Protein AF-A0AB39KTA9-F1 (afdb_monomer_lite)

Secondary structure (DSSP, 8-state):
-------S----------HHHHHHHHHHHHHTT--HHHHHHHHHHHHHHHHHTTT--TTGGGG-------PPP---------PPPPPPPPPPPPPPPPPP------PPP------PPPPPPPP-PPPP-----------

Radius of gyration: 33.85 Å; chains: 1; bounding box: 46×104×68 Å

Sequence (139 aa):
MAKDVASENMVLRTVYLPKALDKQLRAIAFEVELSKGELMRVLIAEAMQRRASKGEAAFERADAQPTSMKSAAKTPVKAKSVAPPATPAPPPSPPAPPPAPEPAVEAPPAKAAKPRAPKPAPEPKAAPETQQSSIFDFL

Foldseek 3Di:
DPDPPPPPDDDDDDDDDDPVVVVVLVVVCVVVVHDSVVSVVVVVVVVVVVCVVVVVPVPPCPVDDPPPPDDDDDDDDDDDDDDDDDDDDPPPDDPDDDPDDDPPDDDDDDDDDDDDDDDDDDDDDDDPDDDPDDPPDDD

pLDDT: mean 71.92, std 17.26, range [40.5, 98.19]

Structure (mmCIF, N/CA/C/O backbone):
data_AF-A0AB39KTA9-F1
#
_entry.id   AF-A0AB39KTA9-F1
#
loop_
_atom_site.group_PDB
_atom_site.id
_atom_site.type_symbol
_atom_site.label_atom_id
_atom_site.label_alt_id
_atom_site.label_comp_id
_atom_site.label_asym_id
_atom_site.label_entity_id
_atom_site.label_seq_id
_atom_site.pdbx_PDB_ins_code
_atom_site.Cartn_x
_atom_site.Cartn_y
_atom_site.Cartn_z
_atom_site.occupancy
_atom_site.B_iso_or_equiv
_atom_site.auth_seq_id
_atom_site.auth_comp_id
_atom_site.auth_asym_id
_atom_site.auth_atom_id
_atom_site.pdbx_PDB_model_num
ATOM 1 N N . MET A 1 1 ? 25.739 15.296 11.056 1.00 40.50 1 MET A N 1
ATOM 2 C CA . MET A 1 1 ? 24.994 14.206 11.718 1.00 40.50 1 MET A CA 1
ATOM 3 C C . MET A 1 1 ? 24.327 13.379 10.633 1.00 40.50 1 MET A C 1
ATOM 5 O O . MET A 1 1 ? 23.278 13.772 10.138 1.00 40.50 1 MET A O 1
ATOM 9 N N . ALA A 1 2 ? 24.992 12.321 10.168 1.00 44.41 2 ALA A N 1
ATOM 10 C CA . ALA A 1 2 ? 24.375 11.369 9.252 1.00 44.41 2 ALA A CA 1
ATOM 11 C C . ALA A 1 2 ? 23.354 10.571 10.069 1.00 44.41 2 ALA A C 1
ATOM 13 O O . ALA A 1 2 ? 23.730 9.957 11.061 1.00 44.41 2 ALA A O 1
ATOM 14 N N . LYS A 1 3 ? 22.065 10.674 9.733 1.00 52.16 3 LYS A N 1
ATOM 15 C CA . LYS A 1 3 ? 21.039 9.819 10.336 1.00 52.16 3 LYS A CA 1
ATOM 16 C C . LYS A 1 3 ? 21.351 8.393 9.903 1.00 52.16 3 LYS A C 1
ATOM 18 O O . LYS A 1 3 ? 21.423 8.151 8.698 1.00 52.16 3 LYS A O 1
ATOM 23 N N . ASP A 1 4 ? 21.565 7.507 10.871 1.00 52.59 4 ASP A N 1
ATOM 24 C CA . ASP A 1 4 ? 21.709 6.076 10.643 1.00 52.59 4 ASP A CA 1
ATOM 25 C C . ASP A 1 4 ? 20.634 5.615 9.664 1.00 52.59 4 ASP A C 1
ATOM 27 O O . ASP A 1 4 ? 19.431 5.794 9.880 1.00 52.59 4 ASP A O 1
ATOM 31 N N . VAL A 1 5 ? 21.084 5.095 8.526 1.00 58.34 5 VAL A N 1
ATOM 32 C CA . VAL A 1 5 ? 20.209 4.488 7.533 1.00 58.34 5 VAL A CA 1
ATOM 33 C C . VAL A 1 5 ? 19.695 3.212 8.187 1.00 58.34 5 VAL A C 1
ATOM 35 O O . VAL A 1 5 ? 20.388 2.197 8.201 1.00 58.34 5 VAL A O 1
ATOM 38 N N . ALA A 1 6 ? 18.516 3.336 8.801 1.00 59.22 6 ALA A N 1
ATOM 39 C CA . ALA A 1 6 ? 17.752 2.344 9.547 1.00 59.22 6 ALA A CA 1
ATOM 40 C C . ALA A 1 6 ? 17.626 1.013 8.789 1.00 59.22 6 ALA A C 1
ATOM 42 O O . ALA A 1 6 ? 16.617 0.709 8.158 1.00 59.22 6 ALA A O 1
ATOM 43 N N . SER A 1 7 ? 18.683 0.215 8.845 1.00 60.53 7 SER A N 1
ATOM 44 C CA . SER A 1 7 ? 18.798 -1.100 8.220 1.00 60.53 7 SER A CA 1
ATOM 45 C C . SER A 1 7 ? 18.617 -2.211 9.253 1.00 60.53 7 SER A C 1
ATOM 47 O O . SER A 1 7 ? 19.099 -3.322 9.066 1.00 60.53 7 SER A O 1
ATOM 49 N N . GLU A 1 8 ? 17.925 -1.934 10.360 1.00 67.25 8 GLU A N 1
ATOM 50 C CA . GLU A 1 8 ? 18.009 -2.810 11.531 1.00 67.25 8 GLU A CA 1
ATOM 51 C C . GLU A 1 8 ? 17.001 -3.965 11.546 1.00 67.25 8 GLU A C 1
ATOM 53 O O . GLU A 1 8 ? 17.218 -4.925 12.279 1.00 67.25 8 GLU A O 1
ATOM 58 N N . ASN A 1 9 ? 15.966 -3.983 10.694 1.00 80.69 9 ASN A N 1
ATOM 59 C CA . ASN A 1 9 ? 15.227 -5.225 10.424 1.00 80.69 9 ASN A CA 1
ATOM 60 C C . ASN A 1 9 ? 14.294 -5.113 9.208 1.00 80.69 9 ASN A C 1
ATOM 62 O O . ASN A 1 9 ? 13.326 -4.354 9.231 1.00 80.69 9 ASN A O 1
ATOM 66 N N . MET A 1 10 ? 14.527 -5.909 8.163 1.00 85.44 10 MET A N 1
ATOM 67 C CA . MET A 1 10 ? 13.621 -6.008 7.013 1.00 85.44 10 MET A CA 1
ATOM 68 C C . MET A 1 10 ? 12.935 -7.370 7.020 1.00 85.44 10 MET A C 1
ATOM 70 O O . MET A 1 10 ? 13.534 -8.385 6.674 1.00 85.44 10 MET A O 1
ATOM 74 N N . VAL A 1 11 ? 11.654 -7.392 7.391 1.00 89.56 11 VAL A N 1
ATOM 75 C CA . VAL A 1 11 ? 10.855 -8.622 7.432 1.00 89.56 11 VAL A CA 1
ATOM 76 C C . VAL A 1 11 ? 9.904 -8.668 6.242 1.00 89.56 11 VAL A C 1
ATOM 78 O O . VAL A 1 11 ? 9.081 -7.772 6.054 1.00 89.56 11 VAL A O 1
ATOM 81 N N . LEU A 1 12 ? 9.968 -9.745 5.458 1.00 93.19 12 LEU A N 1
ATOM 82 C CA . LEU A 1 12 ? 8.987 -10.012 4.410 1.00 93.19 12 LEU A CA 1
ATOM 83 C C . LEU A 1 12 ? 7.746 -10.673 5.020 1.00 93.19 12 LEU A C 1
ATOM 85 O O . LEU A 1 12 ? 7.839 -11.709 5.680 1.00 93.19 12 LEU A O 1
ATOM 89 N N . ARG A 1 13 ? 6.570 -10.086 4.787 1.00 92.62 13 ARG A N 1
ATOM 90 C CA . ARG A 1 13 ? 5.279 -10.645 5.206 1.00 92.62 13 ARG A CA 1
ATOM 91 C C . ARG A 1 13 ? 4.304 -10.648 4.037 1.00 92.62 13 ARG A C 1
ATOM 93 O O . ARG A 1 13 ? 4.232 -9.686 3.276 1.00 92.62 13 ARG A O 1
ATOM 100 N N . THR A 1 14 ? 3.529 -11.721 3.925 1.00 95.19 14 THR A N 1
ATOM 101 C CA . THR A 1 14 ? 2.444 -11.834 2.947 1.00 95.19 14 THR A CA 1
ATOM 102 C C . THR A 1 14 ? 1.143 -11.364 3.581 1.00 95.19 14 THR A C 1
ATOM 104 O O . THR A 1 14 ? 0.772 -11.829 4.656 1.00 95.19 14 THR A O 1
ATOM 107 N N . VAL A 1 15 ? 0.436 -10.462 2.901 1.00 94.06 15 VAL A N 1
ATOM 108 C CA . VAL A 1 15 ? -0.885 -9.974 3.310 1.00 94.06 15 VAL A CA 1
ATOM 109 C C . VAL A 1 15 ? -1.865 -10.257 2.181 1.00 94.06 15 VAL A C 1
ATOM 111 O O . VAL A 1 15 ? -1.616 -9.891 1.031 1.00 94.06 15 VAL A O 1
ATOM 114 N N . TYR A 1 16 ? -2.976 -10.911 2.503 1.00 96.31 16 TYR A N 1
ATOM 115 C CA . TYR A 1 16 ? -4.056 -11.147 1.552 1.00 96.31 16 TYR A CA 1
ATOM 116 C C . TYR A 1 16 ? -4.976 -9.928 1.513 1.00 96.31 16 TYR A C 1
ATOM 118 O O . TYR A 1 16 ? -5.477 -9.490 2.546 1.00 96.31 16 TYR A O 1
ATOM 126 N N . LEU A 1 17 ? -5.195 -9.384 0.317 1.00 96.31 17 LEU A N 1
ATOM 127 C CA . LEU A 1 17 ? -6.026 -8.204 0.094 1.00 96.31 17 LEU A CA 1
ATOM 128 C C . LEU A 1 17 ? -7.122 -8.508 -0.934 1.00 96.31 17 LEU A C 1
ATOM 130 O O . LEU A 1 17 ? -6.901 -9.299 -1.858 1.00 96.31 17 LEU A O 1
ATOM 134 N N . PRO A 1 18 ? -8.289 -7.848 -0.838 1.00 98.19 18 PRO A N 1
ATOM 135 C CA . PRO A 1 18 ? -9.270 -7.861 -1.912 1.00 98.19 18 PRO A CA 1
ATOM 136 C C . PRO A 1 18 ? -8.653 -7.378 -3.232 1.00 98.19 18 PRO A C 1
ATOM 138 O O . PRO A 1 18 ? -7.929 -6.382 -3.267 1.00 98.19 18 PRO A O 1
ATOM 141 N N . LYS A 1 19 ? -8.987 -8.045 -4.344 1.00 97.56 19 LYS A N 1
ATOM 142 C CA . LYS A 1 19 ? -8.421 -7.741 -5.674 1.00 97.56 19 LYS A CA 1
ATOM 143 C C . LYS A 1 19 ? -8.625 -6.284 -6.103 1.00 97.56 19 LYS A C 1
ATOM 145 O O . LYS A 1 19 ? -7.764 -5.723 -6.772 1.00 97.56 19 LYS A O 1
ATOM 150 N N . ALA A 1 20 ? -9.764 -5.686 -5.752 1.00 97.69 20 ALA A N 1
ATOM 151 C CA . ALA A 1 20 ? -10.057 -4.291 -6.081 1.00 97.69 20 ALA A CA 1
ATOM 152 C C . ALA A 1 20 ? -9.078 -3.330 -5.385 1.00 97.69 20 ALA A C 1
ATOM 154 O O . ALA A 1 20 ? -8.515 -2.451 -6.032 1.00 97.69 20 ALA A O 1
ATOM 155 N N . LEU A 1 21 ? -8.811 -3.570 -4.099 1.00 97.06 21 LEU A N 1
ATOM 156 C CA . LEU A 1 21 ? -7.888 -2.776 -3.293 1.00 97.06 21 LEU A CA 1
ATOM 157 C C . LEU A 1 21 ? -6.439 -2.950 -3.779 1.00 97.06 21 LEU A C 1
ATOM 159 O O . LEU A 1 21 ? -5.716 -1.967 -3.907 1.00 97.06 21 LEU A O 1
ATOM 163 N N . ASP A 1 22 ? -6.026 -4.172 -4.141 1.00 96.50 22 ASP A N 1
ATOM 164 C CA . ASP A 1 22 ? -4.692 -4.426 -4.715 1.00 96.50 22 ASP A CA 1
ATOM 165 C C . ASP A 1 22 ? -4.423 -3.594 -5.977 1.00 96.50 22 ASP A C 1
ATOM 167 O O . ASP A 1 22 ? -3.347 -3.013 -6.134 1.00 96.50 22 ASP A O 1
ATOM 171 N N . LYS A 1 23 ? -5.419 -3.521 -6.869 1.00 97.75 23 LYS A N 1
ATOM 172 C CA . LYS A 1 23 ? -5.337 -2.734 -8.104 1.00 97.75 23 LYS A CA 1
ATOM 173 C C . LYS A 1 23 ? -5.209 -1.242 -7.813 1.00 97.75 23 LYS A C 1
ATOM 175 O O . LYS A 1 23 ? -4.385 -0.589 -8.444 1.00 97.75 23 LYS A O 1
ATOM 180 N N . GLN A 1 24 ? -5.980 -0.728 -6.854 1.00 97.44 24 GLN A N 1
ATOM 181 C CA . GLN A 1 24 ? -5.899 0.673 -6.432 1.00 97.44 24 GLN A CA 1
ATOM 182 C C . GLN A 1 24 ? -4.523 1.001 -5.848 1.00 97.44 24 GLN A C 1
ATOM 184 O O . GLN A 1 24 ? -3.889 1.951 -6.291 1.00 97.44 24 GLN A O 1
ATOM 189 N N . LEU A 1 25 ? -4.012 0.169 -4.933 1.00 96.94 25 LEU A N 1
ATOM 190 C CA . LEU A 1 25 ? -2.671 0.348 -4.370 1.00 96.94 25 LEU A CA 1
ATOM 191 C C . LEU A 1 25 ? -1.590 0.342 -5.448 1.00 96.94 25 LEU A C 1
ATOM 193 O O . LEU A 1 25 ? -0.652 1.127 -5.383 1.00 96.94 25 LEU A O 1
ATOM 197 N N . ARG A 1 26 ? -1.712 -0.540 -6.444 1.00 97.00 26 ARG A N 1
ATOM 198 C CA . ARG A 1 26 ? -0.763 -0.598 -7.556 1.00 97.00 26 ARG A CA 1
ATOM 199 C C . ARG A 1 26 ? -0.820 0.659 -8.424 1.00 97.00 26 ARG A C 1
ATOM 201 O O . ARG A 1 26 ? 0.232 1.157 -8.799 1.00 97.00 26 ARG A O 1
ATOM 208 N N . ALA A 1 27 ? -2.017 1.156 -8.734 1.00 97.94 27 ALA A N 1
ATOM 209 C CA . ALA A 1 27 ? -2.187 2.379 -9.514 1.00 97.94 27 ALA A CA 1
ATOM 210 C C . ALA A 1 27 ? -1.560 3.588 -8.803 1.00 97.94 27 ALA A C 1
ATOM 212 O O . ALA A 1 27 ? -0.748 4.283 -9.402 1.00 97.94 27 ALA A O 1
ATOM 213 N N . ILE A 1 28 ? -1.846 3.755 -7.508 1.00 97.62 28 ILE A N 1
ATOM 214 C CA . ILE A 1 28 ? -1.276 4.834 -6.686 1.00 97.62 28 ILE A CA 1
ATOM 215 C C . ILE A 1 28 ? 0.248 4.694 -6.587 1.00 97.62 28 ILE A C 1
ATOM 217 O O . ILE A 1 28 ? 0.970 5.676 -6.700 1.00 97.62 28 ILE A O 1
ATOM 221 N N . ALA A 1 29 ? 0.764 3.474 -6.415 1.00 97.44 29 ALA A N 1
ATOM 222 C CA . ALA A 1 29 ? 2.206 3.243 -6.359 1.00 97.44 29 ALA A CA 1
ATOM 223 C C . ALA A 1 29 ? 2.914 3.689 -7.651 1.00 97.44 29 ALA A C 1
ATOM 225 O O . ALA A 1 29 ? 3.984 4.286 -7.577 1.00 97.44 29 ALA A O 1
ATOM 226 N N . PHE A 1 30 ? 2.305 3.451 -8.818 1.00 97.69 30 PHE A N 1
ATOM 227 C CA . PHE A 1 30 ? 2.835 3.944 -10.091 1.00 97.69 30 PHE A CA 1
ATOM 228 C C . PHE A 1 30 ? 2.751 5.464 -10.223 1.00 97.69 30 PHE A C 1
ATOM 230 O O . PHE A 1 30 ? 3.693 6.067 -10.721 1.00 97.69 30 PHE A O 1
ATOM 237 N N . GLU A 1 31 ? 1.656 6.076 -9.772 1.00 97.69 31 GLU A N 1
ATOM 238 C CA . GLU A 1 31 ? 1.469 7.531 -9.816 1.00 97.69 31 GLU A CA 1
ATOM 239 C C . GLU A 1 31 ? 2.487 8.279 -8.944 1.00 97.69 31 GLU A C 1
ATOM 241 O O . GLU A 1 31 ? 2.984 9.329 -9.335 1.00 97.69 31 GLU A O 1
ATOM 246 N N . VAL A 1 32 ? 2.835 7.716 -7.784 1.00 96.69 32 VAL A N 1
ATOM 247 C CA . VAL A 1 32 ? 3.779 8.311 -6.821 1.00 96.69 32 VAL A CA 1
ATOM 248 C C . VAL A 1 32 ? 5.223 7.830 -7.058 1.00 96.69 32 VAL A C 1
ATOM 250 O O . VAL A 1 32 ? 6.118 8.152 -6.285 1.00 96.69 32 VAL A O 1
ATOM 253 N N . GLU A 1 33 ? 5.472 7.046 -8.114 1.00 97.00 33 GLU A N 1
ATOM 254 C CA . GLU A 1 33 ? 6.790 6.475 -8.449 1.00 97.00 33 GLU A CA 1
ATOM 255 C C . GLU A 1 33 ? 7.437 5.661 -7.306 1.00 97.00 33 GLU A C 1
ATOM 257 O O . GLU A 1 33 ? 8.659 5.565 -7.180 1.00 97.00 33 GLU A O 1
ATOM 262 N N . LEU A 1 34 ? 6.618 5.025 -6.464 1.00 96.31 34 LEU A N 1
ATOM 263 C CA . LEU A 1 34 ? 7.074 4.205 -5.343 1.00 96.31 34 LEU A CA 1
ATOM 264 C C . LEU A 1 34 ? 6.857 2.718 -5.607 1.00 96.31 34 LEU A C 1
ATOM 266 O O . LEU A 1 34 ? 5.915 2.288 -6.274 1.00 96.31 34 LEU A O 1
ATOM 270 N N . SER A 1 35 ? 7.696 1.880 -4.992 1.00 95.75 35 SER A N 1
ATOM 271 C CA . SER A 1 35 ? 7.377 0.455 -4.925 1.00 95.75 35 SER A CA 1
ATOM 272 C C . SER A 1 35 ? 6.127 0.250 -4.065 1.00 95.75 35 SER A C 1
ATOM 274 O O . SER A 1 35 ? 5.920 0.930 -3.058 1.00 95.75 35 SER A O 1
ATOM 276 N N . LYS A 1 36 ? 5.309 -0.748 -4.406 1.00 94.69 36 LYS A N 1
ATOM 277 C CA . LYS A 1 36 ? 4.113 -1.093 -3.622 1.00 94.69 36 LYS A CA 1
ATOM 278 C C . LYS A 1 36 ? 4.430 -1.335 -2.138 1.00 94.69 36 LYS A C 1
ATOM 280 O O . LYS A 1 36 ? 3.643 -0.966 -1.273 1.00 94.69 36 LYS A O 1
ATOM 285 N N . GLY A 1 37 ? 5.572 -1.963 -1.845 1.00 94.56 37 GLY A N 1
ATOM 286 C CA . GLY A 1 37 ? 6.022 -2.201 -0.472 1.00 94.56 37 GLY A CA 1
ATOM 287 C C . GLY A 1 37 ? 6.379 -0.910 0.263 1.00 94.56 37 GLY A C 1
ATOM 288 O O . GLY A 1 37 ? 6.059 -0.779 1.439 1.00 94.56 37 GLY A O 1
ATOM 289 N N . GLU A 1 38 ? 6.975 0.056 -0.437 1.00 94.81 38 GLU A N 1
ATOM 290 C CA . GLU A 1 38 ? 7.303 1.366 0.128 1.00 94.81 38 GLU A CA 1
ATOM 291 C C . GLU A 1 38 ? 6.048 2.179 0.433 1.00 94.81 38 GLU A C 1
ATOM 293 O O . GLU A 1 38 ? 5.885 2.666 1.547 1.00 94.81 38 GLU A O 1
ATOM 298 N N . LEU A 1 39 ? 5.099 2.218 -0.506 1.00 96.31 39 LEU A N 1
ATOM 299 C CA . LEU A 1 39 ? 3.806 2.862 -0.287 1.00 96.31 39 LEU A CA 1
ATOM 300 C C . LEU A 1 39 ? 3.090 2.277 0.942 1.00 96.31 39 LEU A C 1
ATOM 302 O O . LEU A 1 39 ? 2.577 3.017 1.778 1.00 96.31 39 LEU A O 1
ATOM 306 N N . MET A 1 40 ? 3.097 0.949 1.094 1.00 95.81 40 MET A N 1
ATOM 307 C CA . MET A 1 40 ? 2.521 0.289 2.270 1.00 95.81 40 MET A CA 1
ATOM 308 C C . MET A 1 40 ? 3.213 0.713 3.570 1.00 95.81 40 MET A C 1
ATOM 310 O O . MET A 1 40 ? 2.526 0.959 4.558 1.00 95.81 40 MET A O 1
ATOM 314 N N . ARG A 1 41 ? 4.548 0.829 3.584 1.00 94.06 41 ARG A N 1
ATOM 315 C CA 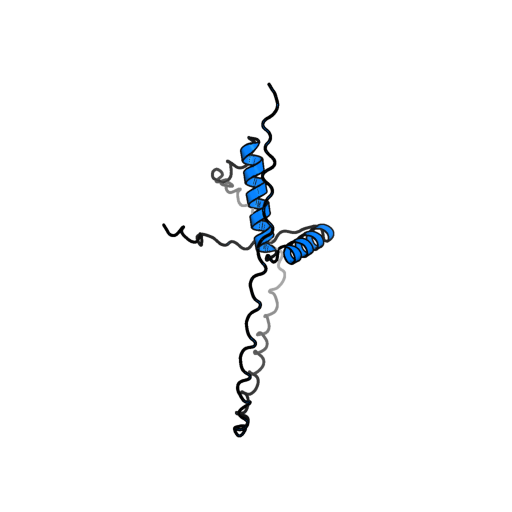. ARG A 1 41 ? 5.296 1.309 4.759 1.00 94.06 41 ARG A CA 1
ATOM 316 C C . ARG A 1 41 ? 4.882 2.726 5.149 1.00 94.06 41 ARG A C 1
ATOM 318 O O . ARG A 1 41 ? 4.584 2.956 6.319 1.00 94.06 41 ARG A O 1
ATOM 325 N N . VAL A 1 42 ? 4.799 3.636 4.177 1.00 95.50 42 VAL A N 1
ATOM 326 C CA . VAL A 1 42 ? 4.384 5.031 4.397 1.00 95.50 42 VAL A CA 1
ATOM 327 C C . VAL A 1 42 ? 2.970 5.097 4.976 1.00 95.50 42 VAL A C 1
ATOM 329 O O . VAL A 1 42 ? 2.759 5.722 6.013 1.00 95.50 42 VAL A O 1
ATOM 332 N N . LEU A 1 43 ? 2.015 4.388 4.367 1.00 95.94 43 LEU A N 1
ATOM 333 C CA . LEU A 1 43 ? 0.620 4.378 4.820 1.00 95.94 43 LEU A CA 1
ATOM 334 C C . LEU A 1 43 ? 0.464 3.787 6.229 1.00 95.94 43 LEU A C 1
ATOM 336 O O . LEU A 1 43 ? -0.335 4.284 7.022 1.00 95.94 43 LEU A O 1
ATOM 340 N N . ILE A 1 44 ? 1.224 2.738 6.561 1.00 95.06 44 ILE A N 1
ATOM 341 C CA . ILE A 1 44 ? 1.223 2.153 7.908 1.00 95.06 44 ILE A CA 1
ATOM 342 C C . ILE A 1 44 ? 1.792 3.153 8.919 1.00 95.06 44 ILE A C 1
ATOM 344 O O . ILE A 1 44 ? 1.170 3.368 9.958 1.00 95.06 44 ILE A O 1
ATOM 348 N N . ALA A 1 45 ? 2.928 3.789 8.619 1.00 94.25 45 ALA A N 1
ATOM 349 C CA . ALA A 1 45 ? 3.542 4.780 9.501 1.00 94.25 45 ALA A CA 1
ATOM 350 C C . ALA A 1 45 ? 2.593 5.959 9.773 1.00 94.25 45 ALA A C 1
ATOM 352 O O . ALA A 1 45 ? 2.375 6.336 10.926 1.00 94.25 45 ALA A O 1
ATOM 353 N N . GLU A 1 46 ? 1.951 6.480 8.727 1.00 94.88 46 GLU A N 1
ATOM 354 C CA . GLU A 1 46 ? 0.975 7.562 8.839 1.00 94.88 46 GLU A CA 1
ATOM 355 C C . GLU A 1 46 ? -0.259 7.142 9.654 1.00 94.88 46 GLU A C 1
ATOM 357 O O . GLU A 1 46 ? -0.726 7.881 10.524 1.00 94.88 46 GLU A O 1
ATOM 362 N N . ALA A 1 47 ? -0.779 5.932 9.425 1.00 93.56 47 ALA A N 1
ATOM 363 C CA . ALA A 1 47 ? -1.906 5.404 10.184 1.00 93.56 47 ALA A CA 1
ATOM 364 C C . ALA A 1 47 ? -1.569 5.230 11.674 1.00 93.56 47 ALA A C 1
ATOM 366 O O . ALA A 1 47 ? -2.411 5.527 12.525 1.00 93.56 47 ALA A O 1
ATOM 367 N N . MET A 1 48 ? -0.351 4.785 11.998 1.00 92.25 48 MET A N 1
ATOM 368 C CA . MET A 1 48 ? 0.130 4.676 13.379 1.00 92.25 48 MET A CA 1
ATOM 369 C C . MET A 1 48 ? 0.241 6.048 14.038 1.00 92.25 48 MET A C 1
ATOM 371 O O . MET A 1 48 ? -0.284 6.237 15.134 1.00 92.25 48 MET A O 1
ATOM 375 N N . GLN A 1 49 ? 0.822 7.031 13.348 1.00 91.31 49 GLN A N 1
ATOM 376 C CA . GLN A 1 49 ? 0.937 8.394 13.860 1.00 91.31 49 GLN A CA 1
ATOM 377 C C . GLN A 1 49 ? -0.440 9.024 14.115 1.00 91.31 49 GLN A C 1
ATOM 379 O O . GLN A 1 49 ? -0.693 9.551 15.197 1.00 91.31 49 GLN A O 1
ATOM 384 N N . ARG A 1 50 ? -1.373 8.897 13.161 1.00 91.69 50 ARG A N 1
ATOM 385 C CA . ARG A 1 50 ? -2.752 9.396 13.299 1.00 91.69 50 ARG A CA 1
ATOM 386 C C . ARG A 1 50 ? -3.499 8.755 14.472 1.00 91.69 50 ARG A C 1
ATOM 388 O O . ARG A 1 50 ? -4.344 9.415 15.071 1.00 91.69 50 ARG A O 1
ATOM 395 N N . ARG A 1 51 ? -3.231 7.484 14.790 1.00 88.06 51 ARG A N 1
ATOM 396 C CA . ARG A 1 51 ? -3.829 6.793 15.949 1.00 88.06 51 ARG A CA 1
ATOM 397 C C . ARG A 1 51 ? -3.186 7.210 17.266 1.00 88.06 51 ARG A C 1
ATOM 399 O O . ARG A 1 51 ? -3.913 7.449 18.226 1.00 88.06 51 ARG A O 1
ATOM 406 N N . ALA A 1 52 ? -1.864 7.377 17.287 1.00 85.81 52 ALA A N 1
ATOM 407 C CA . ALA A 1 52 ? -1.146 7.893 18.448 1.00 85.81 52 ALA A CA 1
ATOM 408 C C . ALA A 1 52 ? -1.671 9.282 18.852 1.00 85.81 52 ALA A C 1
ATOM 410 O O . ALA A 1 52 ? -1.990 9.506 20.015 1.00 85.81 52 ALA A O 1
ATOM 411 N N . SER A 1 53 ? -1.884 10.181 17.883 1.00 84.75 53 SER A N 1
ATOM 412 C CA . SER A 1 53 ? -2.462 11.510 18.139 1.00 84.75 53 SER A CA 1
ATOM 413 C C . SER A 1 53 ? -3.909 11.480 18.643 1.00 84.75 53 SER A C 1
ATOM 415 O O . SER A 1 53 ? -4.357 12.442 19.258 1.00 84.75 53 SER A O 1
ATOM 417 N N . LYS A 1 54 ? -4.653 10.397 18.388 1.00 85.06 54 LYS A N 1
ATOM 418 C CA . LYS A 1 54 ? -6.036 10.212 18.861 1.00 85.06 54 LYS A CA 1
ATOM 419 C C . LYS A 1 54 ? -6.123 9.544 20.235 1.00 85.06 54 LYS A C 1
ATOM 421 O O . LYS A 1 54 ? -7.227 9.352 20.731 1.00 85.06 54 LYS A O 1
ATOM 426 N N . GLY A 1 55 ? -4.990 9.182 20.840 1.00 75.81 55 GLY A N 1
ATOM 427 C CA . GLY A 1 55 ? -4.958 8.511 22.140 1.00 75.81 55 GLY A CA 1
ATOM 428 C C . GLY A 1 55 ? -5.453 7.059 22.109 1.00 75.81 55 GLY A C 1
ATOM 429 O O . GLY A 1 55 ? -5.743 6.495 23.161 1.00 75.81 55 GLY A O 1
ATOM 430 N N . GLU A 1 56 ? -5.552 6.424 20.933 1.00 68.94 56 GLU A N 1
ATOM 431 C CA . GLU A 1 56 ? -5.877 4.996 20.838 1.00 68.94 56 GLU A CA 1
ATOM 432 C C . GLU A 1 56 ? -4.633 4.150 21.163 1.00 68.94 56 GLU A C 1
ATOM 434 O O . GLU A 1 56 ? -3.925 3.676 20.275 1.00 68.94 56 GLU A O 1
ATOM 439 N N . ALA A 1 57 ? -4.371 3.932 22.455 1.00 59.38 57 ALA A N 1
ATOM 440 C CA . ALA A 1 57 ? -3.247 3.144 22.982 1.00 59.38 57 ALA A CA 1
ATOM 441 C C . ALA A 1 57 ? -3.379 1.614 22.771 1.00 59.38 57 ALA A C 1
ATOM 443 O O . ALA A 1 57 ? -2.847 0.810 23.533 1.00 59.38 57 ALA A O 1
ATOM 444 N N . ALA A 1 58 ? -4.099 1.162 21.740 1.00 60.41 58 ALA A N 1
ATOM 445 C CA . ALA A 1 58 ? -4.420 -0.257 21.546 1.00 60.41 58 ALA A CA 1
ATOM 446 C C . ALA A 1 58 ? -3.212 -1.145 21.166 1.00 60.41 58 ALA A C 1
ATOM 448 O O . ALA A 1 58 ? -3.346 -2.368 21.146 1.00 60.41 58 ALA A O 1
ATOM 449 N N . PHE A 1 59 ? -2.042 -0.563 20.878 1.00 55.00 59 PHE A N 1
ATOM 450 C CA . PHE A 1 59 ? -0.871 -1.283 20.360 1.00 55.00 59 PHE A CA 1
ATOM 451 C C . PHE A 1 59 ? 0.318 -1.395 21.331 1.00 55.00 59 PHE A C 1
ATOM 453 O O . PHE A 1 59 ? 1.280 -2.083 21.003 1.00 55.00 59 PHE A O 1
ATOM 460 N N . GLU A 1 60 ? 0.249 -0.841 22.548 1.00 56.84 60 GLU A N 1
ATOM 461 C CA . GLU A 1 60 ? 1.331 -0.968 23.553 1.00 56.84 60 GLU A CA 1
ATOM 462 C C . GLU A 1 60 ? 1.527 -2.402 24.095 1.00 56.84 60 GLU A C 1
ATOM 464 O O . GLU A 1 60 ? 2.452 -2.669 24.855 1.00 56.84 60 GLU A O 1
ATOM 469 N N . ARG A 1 61 ? 0.693 -3.373 23.695 1.00 53.06 61 ARG A N 1
ATOM 470 C CA . ARG A 1 61 ? 0.789 -4.775 24.147 1.00 53.06 61 ARG A CA 1
ATOM 471 C C . ARG A 1 61 ? 1.718 -5.673 23.319 1.00 53.06 61 ARG A C 1
ATOM 473 O O . ARG A 1 61 ? 1.715 -6.881 23.544 1.00 53.06 61 ARG A O 1
ATOM 480 N N . ALA A 1 62 ? 2.497 -5.143 22.377 1.00 55.12 62 ALA A N 1
ATOM 481 C CA . ALA A 1 62 ? 3.386 -5.978 21.560 1.00 55.12 62 ALA A CA 1
ATOM 482 C C . ALA A 1 62 ? 4.608 -6.532 22.328 1.00 55.12 62 ALA A C 1
ATOM 484 O O . ALA A 1 62 ? 5.113 -7.586 21.952 1.00 55.12 62 ALA A O 1
ATOM 485 N N . ASP A 1 63 ? 5.022 -5.899 23.432 1.00 55.34 63 ASP A N 1
ATOM 486 C CA . ASP A 1 63 ? 6.183 -6.325 24.238 1.00 55.34 63 ASP A CA 1
ATOM 487 C C . ASP A 1 63 ? 5.835 -7.226 25.435 1.00 55.34 63 ASP A C 1
ATOM 489 O O . ASP A 1 63 ? 6.717 -7.694 26.154 1.00 55.34 63 ASP A O 1
ATOM 493 N N . ALA A 1 64 ? 4.552 -7.520 25.662 1.00 55.44 64 ALA A N 1
ATOM 494 C CA . ALA A 1 64 ? 4.116 -8.247 26.850 1.00 55.44 64 ALA A CA 1
ATOM 495 C C . ALA A 1 64 ? 3.114 -9.363 26.537 1.00 55.44 64 ALA A C 1
ATOM 497 O O . ALA A 1 64 ? 1.965 -9.274 26.955 1.00 55.44 64 ALA A O 1
ATOM 498 N N . GLN A 1 65 ? 3.550 -10.446 25.878 1.00 48.97 65 GLN A N 1
ATOM 499 C CA . GLN A 1 65 ? 3.010 -11.792 26.145 1.00 48.97 65 GLN A CA 1
ATOM 500 C C . GLN A 1 65 ? 4.022 -12.917 25.853 1.00 48.97 65 GLN A C 1
ATOM 502 O O . GLN A 1 65 ? 4.214 -13.290 24.697 1.00 48.97 65 GLN A O 1
ATOM 507 N N . PRO A 1 66 ? 4.564 -13.578 26.892 1.00 56.38 66 PRO A N 1
ATOM 508 C CA . PRO A 1 66 ? 4.943 -14.978 26.822 1.00 56.38 66 PRO A CA 1
ATOM 509 C C . PRO A 1 66 ? 3.720 -15.823 27.209 1.00 56.38 66 PRO A C 1
ATOM 511 O O . PRO A 1 66 ? 3.493 -16.113 28.383 1.00 56.38 66 PRO A O 1
ATOM 514 N N . THR A 1 67 ? 2.902 -16.246 26.243 1.00 58.84 67 THR A N 1
ATOM 515 C CA . THR A 1 67 ? 1.922 -17.312 26.503 1.00 58.84 67 THR A CA 1
ATOM 516 C C . THR A 1 67 ? 2.624 -18.661 26.417 1.00 58.84 67 THR A C 1
ATOM 518 O O . THR A 1 67 ? 2.611 -19.368 25.416 1.00 58.84 67 THR A O 1
ATOM 521 N N . SER A 1 68 ? 3.260 -19.008 27.535 1.00 53.44 68 SER A N 1
ATOM 522 C CA . SER A 1 68 ? 3.504 -20.386 27.948 1.00 53.44 68 SER A CA 1
ATOM 523 C C . SER A 1 68 ? 2.197 -21.180 27.830 1.00 53.44 68 SER A C 1
ATOM 525 O O . SER A 1 68 ? 1.337 -21.140 28.713 1.00 53.44 68 SER A O 1
ATOM 527 N N . MET A 1 69 ? 2.018 -21.899 26.721 1.00 54.44 69 MET A N 1
ATOM 528 C CA . MET A 1 69 ? 1.051 -22.987 26.668 1.00 54.44 69 MET A CA 1
ATOM 529 C C . MET A 1 69 ? 1.689 -24.216 27.303 1.00 54.44 69 MET A C 1
ATOM 531 O O . MET A 1 69 ? 2.387 -25.013 26.684 1.00 54.44 69 MET A O 1
ATOM 535 N N . LYS A 1 70 ? 1.434 -24.281 28.606 1.00 49.25 70 LYS A N 1
ATOM 536 C CA . LYS A 1 70 ? 1.465 -25.436 29.493 1.00 49.25 70 LYS A CA 1
ATOM 537 C C . LYS A 1 70 ? 1.135 -26.731 28.739 1.00 49.25 70 LYS A C 1
ATOM 539 O O . LYS A 1 70 ? 0.047 -26.891 28.191 1.00 49.25 70 LYS A O 1
ATOM 544 N N . SER A 1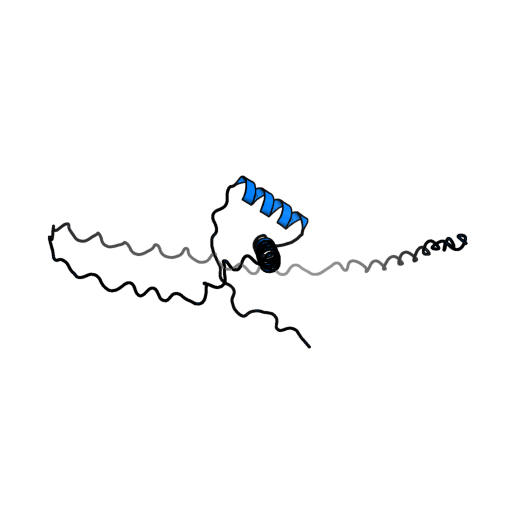 71 ? 2.090 -27.651 28.761 1.00 51.34 71 SER A N 1
ATOM 545 C CA . SER A 1 71 ? 1.994 -29.025 28.284 1.00 51.34 71 SER A CA 1
ATOM 546 C C . SER A 1 71 ? 0.725 -29.708 28.804 1.00 51.34 71 SER A C 1
ATOM 548 O O . SER A 1 71 ? 0.579 -29.905 30.011 1.00 51.34 71 SER A O 1
ATOM 550 N N . ALA A 1 72 ? -0.175 -30.103 27.904 1.00 51.75 72 ALA A N 1
ATOM 551 C CA . ALA A 1 72 ? -1.253 -31.031 28.221 1.00 51.75 72 ALA A CA 1
ATOM 552 C C . ALA A 1 72 ? -0.829 -32.452 27.833 1.00 51.75 72 ALA A C 1
ATOM 554 O O . ALA A 1 72 ? -0.292 -32.703 26.755 1.00 51.75 72 ALA A O 1
ATOM 555 N N . ALA A 1 73 ? -1.018 -33.348 28.792 1.00 49.06 73 ALA A N 1
ATOM 556 C CA . ALA A 1 73 ? -0.522 -34.706 28.861 1.00 49.06 73 ALA A CA 1
ATOM 557 C C . ALA A 1 73 ? -0.835 -35.605 27.651 1.00 49.06 73 ALA A C 1
ATOM 559 O O . ALA A 1 73 ? -1.889 -35.545 27.021 1.00 49.06 73 ALA A O 1
ATOM 560 N N . LYS A 1 74 ? 0.111 -36.524 27.438 1.00 51.25 74 LYS A N 1
ATOM 561 C CA . LYS A 1 74 ? 0.026 -37.753 26.648 1.00 51.25 74 LYS A CA 1
ATOM 562 C C . LYS A 1 74 ? -1.283 -38.510 26.911 1.00 51.25 74 LYS A C 1
ATOM 564 O O . LYS A 1 74 ? -1.626 -38.753 28.065 1.00 51.25 74 LYS A O 1
ATOM 569 N N . THR A 1 75 ? -1.909 -39.020 25.853 1.00 52.59 75 THR A N 1
ATOM 570 C CA . THR A 1 75 ? -2.751 -40.227 25.918 1.00 52.59 75 THR A CA 1
ATOM 571 C C . THR A 1 75 ? -2.297 -41.241 24.856 1.00 52.59 75 THR A C 1
ATOM 573 O O . THR A 1 75 ? -1.846 -40.833 23.782 1.00 52.59 75 THR A O 1
ATOM 576 N N . PRO A 1 76 ? -2.312 -42.554 25.162 1.00 50.38 76 PRO A N 1
ATOM 577 C CA . PRO A 1 76 ? -1.660 -43.577 24.349 1.00 50.38 76 PRO A CA 1
ATOM 578 C C . PRO A 1 76 ? -2.589 -44.266 23.324 1.00 50.38 76 PRO A C 1
ATOM 580 O O . PRO A 1 76 ? -3.742 -44.569 23.603 1.00 50.38 76 PRO A O 1
ATOM 583 N N . VAL A 1 77 ? -1.989 -44.565 22.166 1.00 49.50 77 VAL A N 1
ATOM 584 C CA . VAL A 1 77 ? -2.133 -45.729 21.258 1.00 49.50 77 VAL A CA 1
ATOM 585 C C . VAL A 1 77 ? -3.519 -46.247 20.820 1.00 49.50 77 VAL A C 1
ATOM 587 O O . VAL A 1 77 ? -4.262 -46.868 21.573 1.00 49.50 77 VAL A O 1
ATOM 590 N N . LYS A 1 78 ? -3.727 -46.257 19.492 1.00 44.09 78 LYS A N 1
ATOM 591 C CA . LYS A 1 78 ? -4.138 -47.481 18.779 1.00 44.09 78 LYS A CA 1
ATOM 592 C C . LYS A 1 78 ? -3.526 -47.509 17.378 1.00 44.09 78 LYS A C 1
ATOM 594 O O . LYS A 1 78 ? -3.922 -46.765 16.488 1.00 44.09 78 LYS A O 1
ATOM 599 N N . ALA A 1 79 ? -2.515 -48.359 17.220 1.00 53.62 79 ALA A N 1
ATOM 600 C CA . ALA A 1 79 ? -1.865 -48.639 15.952 1.00 53.62 79 ALA A CA 1
ATOM 601 C C . ALA A 1 79 ? -2.840 -49.350 15.005 1.00 53.62 79 ALA A C 1
ATOM 603 O O . ALA A 1 79 ? -3.409 -50.387 15.354 1.00 53.62 79 ALA A O 1
ATOM 604 N N . LYS A 1 80 ? -2.990 -48.825 13.788 1.00 44.66 80 LYS A N 1
ATOM 605 C CA . LYS A 1 80 ? -3.443 -49.610 12.644 1.00 44.66 80 LYS A CA 1
ATOM 606 C C . LYS A 1 80 ? -2.398 -49.462 11.546 1.00 44.66 80 LYS A C 1
ATOM 608 O O . LYS A 1 80 ? -2.205 -48.389 10.989 1.00 44.66 80 LYS A O 1
ATOM 613 N N . SER A 1 81 ? -1.681 -50.564 11.361 1.00 52.75 81 SER A N 1
ATOM 614 C CA . SER A 1 81 ? -0.676 -50.814 10.336 1.00 52.75 81 SER A CA 1
ATOM 615 C C . SER A 1 81 ? -1.232 -50.501 8.947 1.00 52.75 81 SER A C 1
ATOM 617 O O . SER A 1 81 ? -2.210 -51.120 8.526 1.00 52.75 81 SER A O 1
ATOM 619 N N . VAL A 1 82 ? -0.608 -49.551 8.253 1.00 53.47 82 VAL A N 1
ATOM 620 C CA . VAL A 1 82 ? -0.659 -49.413 6.796 1.00 53.47 82 VAL A CA 1
ATOM 621 C C . VAL A 1 82 ? 0.776 -49.129 6.342 1.00 53.47 82 VAL A C 1
ATOM 623 O O . VAL A 1 82 ? 1.488 -48.356 6.976 1.00 53.47 82 VAL A O 1
ATOM 626 N N . ALA A 1 83 ? 1.191 -49.868 5.316 1.00 57.53 83 ALA A N 1
ATOM 627 C CA . ALA A 1 83 ? 2.543 -50.092 4.808 1.00 57.53 83 ALA A CA 1
ATOM 628 C C . ALA A 1 83 ? 3.438 -48.840 4.625 1.00 57.53 83 ALA A C 1
ATOM 630 O O . ALA A 1 83 ? 2.924 -47.735 4.436 1.00 57.53 83 ALA A O 1
ATOM 631 N N . PRO A 1 84 ? 4.780 -49.003 4.633 1.00 67.69 84 PRO A N 1
ATOM 632 C CA . PRO A 1 84 ? 5.708 -47.906 4.376 1.00 67.69 84 PRO A CA 1
ATOM 633 C C . PRO A 1 84 ? 5.515 -47.309 2.968 1.0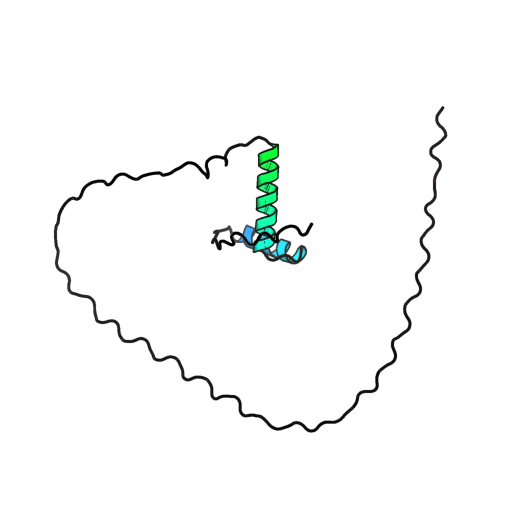0 67.69 84 PRO A C 1
ATOM 635 O O . PRO A 1 84 ? 5.229 -48.045 2.019 1.00 67.69 84 PRO A O 1
ATOM 638 N N . PRO A 1 85 ? 5.678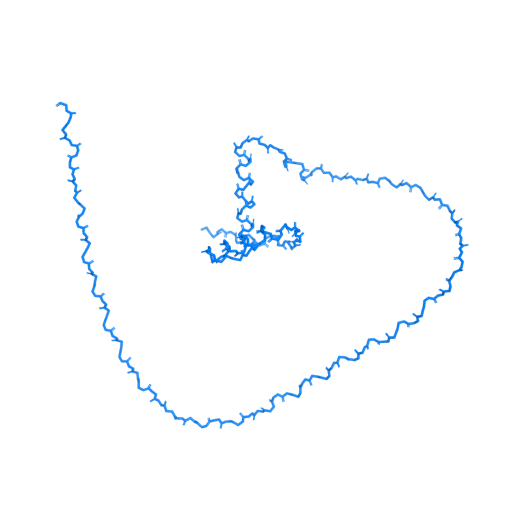 -45.982 2.818 1.00 61.78 85 PRO A N 1
ATOM 639 C CA . PRO A 1 85 ? 5.533 -45.292 1.545 1.00 61.78 85 PRO A CA 1
ATOM 640 C C . PRO A 1 85 ? 6.654 -45.667 0.572 1.00 61.78 85 PRO A C 1
ATOM 642 O O . PRO A 1 85 ? 7.797 -45.904 0.967 1.00 61.78 85 PRO A O 1
ATOM 645 N N . ALA A 1 86 ? 6.296 -45.695 -0.710 1.00 58.94 86 ALA A N 1
ATOM 646 C CA . ALA A 1 86 ? 7.200 -45.908 -1.826 1.00 58.94 86 ALA A CA 1
ATOM 647 C C . ALA A 1 86 ? 8.429 -44.990 -1.746 1.00 58.94 86 ALA A C 1
ATOM 649 O O . ALA A 1 86 ? 8.332 -43.808 -1.413 1.00 58.94 86 ALA A O 1
ATOM 650 N N . THR A 1 87 ? 9.582 -45.560 -2.078 1.00 63.38 87 THR A N 1
ATOM 651 C CA . THR A 1 87 ? 10.858 -44.873 -2.258 1.00 63.38 87 THR A CA 1
ATOM 652 C C . THR A 1 87 ? 10.660 -43.646 -3.160 1.00 63.38 87 THR A C 1
ATOM 654 O O . THR A 1 87 ? 10.170 -43.810 -4.280 1.00 63.38 87 THR A O 1
ATOM 657 N N . PRO A 1 88 ? 11.010 -42.419 -2.733 1.00 62.81 88 PRO A N 1
ATOM 658 C CA . PRO A 1 88 ? 11.029 -41.295 -3.654 1.00 62.81 88 PRO A CA 1
ATOM 659 C C . PRO A 1 88 ? 12.128 -41.548 -4.690 1.00 62.81 88 PRO A C 1
ATOM 661 O O . PRO A 1 88 ? 13.283 -41.797 -4.339 1.00 62.81 88 PRO A O 1
ATOM 664 N N . ALA A 1 89 ? 11.752 -41.524 -5.968 1.00 69.44 89 ALA A N 1
ATOM 665 C CA . ALA A 1 89 ? 12.697 -41.532 -7.075 1.00 69.44 89 ALA A CA 1
ATOM 666 C C . ALA A 1 89 ? 13.711 -40.381 -6.904 1.00 69.44 89 ALA A C 1
ATOM 668 O O . ALA A 1 89 ? 13.335 -39.315 -6.400 1.00 69.44 89 ALA A O 1
ATOM 669 N N . PRO A 1 90 ? 14.983 -40.563 -7.304 1.00 74.56 90 PRO A N 1
ATOM 670 C CA . PRO A 1 90 ? 15.942 -39.467 -7.301 1.00 74.56 90 PRO A CA 1
ATOM 671 C C . PRO A 1 90 ? 15.414 -38.313 -8.173 1.00 74.56 90 PRO A C 1
ATOM 673 O O . PRO A 1 90 ? 14.756 -38.567 -9.187 1.00 74.56 90 PRO A O 1
ATOM 676 N N . PRO A 1 91 ? 15.675 -37.049 -7.795 1.00 75.75 91 PRO A N 1
ATOM 677 C CA . PRO A 1 91 ? 15.292 -35.912 -8.621 1.00 75.75 91 PRO A CA 1
ATOM 678 C C . PRO A 1 91 ? 15.947 -36.036 -10.008 1.00 75.75 91 PRO A C 1
ATOM 680 O O . PRO A 1 91 ? 17.077 -36.525 -10.100 1.00 75.75 91 PRO A O 1
ATOM 683 N N . PRO A 1 92 ? 15.275 -35.603 -11.090 1.00 74.81 92 PRO A N 1
ATOM 684 C CA . PRO A 1 92 ? 15.908 -35.547 -12.398 1.00 74.81 92 PRO A CA 1
ATOM 685 C C . PRO A 1 92 ? 17.146 -34.650 -12.319 1.00 74.81 92 PRO A C 1
ATOM 687 O O . PRO A 1 92 ? 17.106 -33.575 -11.713 1.00 74.81 92 PRO A O 1
ATOM 690 N N . SER A 1 93 ? 18.245 -35.108 -12.920 1.00 76.00 93 SER A N 1
ATOM 691 C CA . SER A 1 93 ? 19.469 -34.326 -13.082 1.00 76.00 93 SER A CA 1
ATOM 692 C C . SER A 1 93 ? 19.137 -32.926 -13.616 1.00 76.00 93 SER A C 1
ATOM 694 O O . SER A 1 93 ? 18.257 -32.808 -14.477 1.00 76.00 93 SER A O 1
ATOM 696 N N . PRO A 1 94 ? 19.817 -31.863 -13.148 1.00 76.00 94 PRO A N 1
ATOM 697 C CA . PRO A 1 94 ? 19.635 -30.543 -13.733 1.00 76.00 94 PRO A CA 1
ATOM 698 C C . PRO A 1 94 ? 19.919 -30.609 -15.243 1.00 76.00 94 PRO A C 1
ATOM 700 O O . PRO A 1 94 ? 20.815 -31.356 -15.658 1.00 76.00 94 PRO A O 1
ATOM 703 N N . PRO A 1 95 ? 19.173 -29.861 -16.077 1.00 76.19 95 PRO A N 1
ATOM 704 C CA . PRO A 1 95 ? 19.490 -29.759 -17.493 1.00 76.19 95 PRO A CA 1
ATOM 705 C C . PRO A 1 95 ? 20.937 -29.286 -17.639 1.00 76.19 95 PRO A C 1
ATOM 707 O O . PRO A 1 95 ? 21.389 -28.415 -16.888 1.00 76.19 95 PRO A O 1
ATOM 710 N N . ALA A 1 96 ? 21.660 -29.894 -18.581 1.00 72.94 96 ALA A N 1
ATOM 711 C CA . ALA A 1 96 ? 23.019 -29.494 -18.911 1.00 72.94 96 ALA A CA 1
ATOM 712 C C . ALA A 1 96 ? 23.075 -27.966 -19.095 1.00 72.94 96 ALA A C 1
ATOM 714 O O . ALA A 1 96 ? 22.139 -27.398 -19.674 1.00 72.94 96 ALA A O 1
ATOM 715 N N . PRO A 1 97 ? 24.128 -27.289 -18.599 1.00 76.75 97 PRO A N 1
ATOM 716 C CA . PRO A 1 97 ? 24.293 -25.873 -18.876 1.00 76.75 97 PRO A CA 1
ATOM 717 C C . PRO A 1 97 ? 24.247 -25.671 -20.396 1.00 76.75 97 PRO A C 1
ATOM 719 O O . PRO A 1 97 ? 24.792 -26.505 -21.131 1.00 76.75 97 PRO A O 1
ATOM 722 N N . PRO A 1 98 ? 23.587 -24.607 -20.889 1.00 76.88 98 PRO A N 1
ATOM 723 C CA . PRO A 1 98 ? 23.670 -24.278 -22.301 1.00 76.88 98 PRO A CA 1
ATOM 724 C C . PRO A 1 98 ? 25.153 -24.180 -22.685 1.00 76.88 98 PRO A C 1
ATOM 726 O O . PRO A 1 98 ? 25.953 -23.703 -21.868 1.00 76.88 98 PRO A O 1
ATOM 729 N N . PRO A 1 99 ? 25.543 -24.650 -23.884 1.00 75.44 99 PRO A N 1
ATOM 730 C CA . PRO A 1 99 ? 26.909 -24.481 -24.350 1.00 75.44 99 PRO A CA 1
ATOM 731 C C . PRO A 1 99 ? 27.282 -23.004 -24.217 1.00 75.44 99 PRO A C 1
ATOM 733 O O . PRO A 1 99 ? 26.490 -22.121 -24.562 1.00 75.44 99 PRO A O 1
ATOM 736 N N . ALA A 1 100 ? 28.460 -22.755 -23.641 1.00 73.50 100 ALA A N 1
ATOM 737 C CA . ALA A 1 100 ? 29.010 -21.417 -23.525 1.00 73.50 100 ALA A CA 1
ATOM 738 C C . ALA A 1 100 ? 28.915 -20.723 -24.893 1.00 73.50 100 ALA A C 1
ATOM 740 O O . ALA A 1 100 ? 29.165 -21.381 -25.909 1.00 73.50 100 ALA A O 1
ATOM 741 N N . PRO A 1 101 ? 28.555 -19.430 -24.953 1.00 70.38 101 PRO A N 1
ATOM 742 C CA . PRO A 1 101 ? 28.659 -18.694 -26.197 1.00 70.38 101 PRO A CA 1
ATOM 743 C C . PRO A 1 101 ? 30.133 -18.693 -26.622 1.00 70.38 101 PRO A C 1
ATOM 745 O O . PRO A 1 101 ? 30.950 -17.960 -26.074 1.00 70.38 101 PRO A O 1
ATOM 748 N N . GLU A 1 102 ? 30.480 -19.576 -27.558 1.00 63.97 102 GLU A N 1
ATOM 749 C CA . GLU A 1 102 ? 30.934 -19.139 -28.874 1.00 63.97 102 GLU A CA 1
ATOM 750 C C . GLU A 1 102 ? 31.520 -17.717 -28.882 1.00 63.97 102 GLU A C 1
ATOM 752 O O . GLU A 1 102 ? 30.680 -16.819 -29.010 1.00 63.97 102 GLU A O 1
ATOM 757 N N . PRO A 1 103 ? 32.830 -17.416 -28.712 1.00 64.31 103 PRO A N 1
ATOM 758 C CA . PRO A 1 103 ? 33.297 -16.047 -28.893 1.00 64.31 103 PRO A CA 1
ATOM 759 C C . PRO A 1 103 ? 33.142 -15.689 -30.373 1.00 64.31 103 PRO A C 1
ATOM 761 O O . PRO A 1 103 ? 34.015 -15.942 -31.202 1.00 64.31 103 PRO A O 1
ATOM 764 N N . ALA A 1 104 ? 31.982 -15.131 -30.711 1.00 60.22 104 ALA A N 1
ATOM 765 C CA . ALA A 1 104 ? 31.691 -14.610 -32.027 1.00 60.22 104 ALA A CA 1
ATOM 766 C C . ALA A 1 104 ? 32.554 -13.363 -32.242 1.00 60.22 104 ALA A C 1
ATOM 768 O O . ALA A 1 104 ? 32.234 -12.272 -31.782 1.00 60.22 104 ALA A O 1
ATOM 769 N N . VAL A 1 105 ? 33.688 -13.604 -32.896 1.00 64.12 105 VAL A N 1
ATOM 770 C CA . VAL A 1 105 ? 34.258 -12.810 -33.985 1.00 64.12 105 VAL A CA 1
ATOM 771 C C . VAL A 1 105 ? 34.139 -11.297 -33.795 1.00 64.12 105 VAL A C 1
ATOM 773 O O . VAL A 1 105 ? 33.144 -10.667 -34.146 1.00 64.12 105 VAL A O 1
ATOM 776 N N . GLU A 1 106 ? 35.227 -10.743 -33.266 1.00 57.66 106 GLU A N 1
ATOM 777 C CA . GLU A 1 106 ? 35.837 -9.464 -33.633 1.00 57.66 106 GLU A CA 1
ATOM 778 C C . GLU A 1 106 ? 35.142 -8.748 -34.810 1.00 57.66 106 GLU A C 1
ATOM 780 O O . GLU A 1 106 ? 35.422 -8.986 -35.986 1.00 57.66 106 GLU A O 1
ATOM 785 N N . ALA A 1 107 ? 34.208 -7.856 -34.478 1.00 64.88 107 ALA A N 1
ATOM 786 C CA . ALA A 1 107 ? 33.670 -6.899 -35.431 1.00 64.88 107 ALA A CA 1
ATOM 787 C C . ALA A 1 107 ? 34.732 -5.809 -35.689 1.00 64.88 107 ALA A C 1
ATOM 789 O O . ALA A 1 107 ? 35.238 -5.220 -34.728 1.00 64.88 107 ALA A O 1
ATOM 790 N N . PRO A 1 108 ? 35.076 -5.505 -36.954 1.00 67.94 108 PRO A N 1
ATOM 791 C CA . PRO A 1 108 ? 36.088 -4.505 -37.272 1.00 67.94 108 PRO A CA 1
ATOM 792 C C . PRO A 1 108 ? 35.649 -3.090 -36.843 1.00 67.94 108 PRO A C 1
ATOM 794 O O . PRO A 1 108 ? 34.475 -2.729 -36.988 1.00 67.94 108 PRO A O 1
ATOM 797 N N . PRO A 1 109 ? 36.579 -2.243 -36.362 1.00 60.47 109 PRO A N 1
ATOM 798 C CA . PRO A 1 109 ? 36.277 -0.876 -35.977 1.00 60.47 109 PRO A CA 1
ATOM 799 C C . PRO A 1 109 ? 36.248 0.021 -37.216 1.00 60.47 109 PRO A C 1
ATOM 801 O O . PRO A 1 109 ? 37.224 0.079 -37.954 1.00 60.47 109 PRO A O 1
ATOM 804 N N . ALA A 1 110 ? 35.157 0.763 -37.418 1.00 55.00 110 ALA A N 1
ATOM 805 C CA . ALA A 1 110 ? 35.185 2.143 -37.920 1.00 55.00 110 ALA A CA 1
ATOM 806 C C . ALA A 1 110 ? 33.771 2.648 -38.230 1.00 55.00 110 ALA A C 1
ATOM 808 O O . ALA A 1 110 ? 33.146 2.247 -39.209 1.00 55.00 110 ALA A O 1
ATOM 809 N N . LYS A 1 111 ? 33.337 3.663 -37.482 1.00 55.62 111 LYS A N 1
ATOM 810 C CA . LYS A 1 111 ? 33.197 5.019 -38.032 1.00 55.62 111 LYS A CA 1
ATOM 811 C C . LYS A 1 111 ? 32.946 5.990 -36.887 1.00 55.62 111 LYS A C 1
ATOM 813 O O . LYS A 1 111 ? 31.906 5.968 -36.239 1.00 55.62 111 LYS A O 1
ATOM 818 N N . ALA A 1 112 ? 33.939 6.843 -36.662 1.00 57.88 112 ALA A N 1
ATOM 819 C CA . ALA A 1 112 ? 33.853 8.001 -35.795 1.00 57.88 112 ALA A CA 1
ATOM 820 C C . ALA A 1 112 ? 32.715 8.916 -36.275 1.00 57.88 112 ALA A C 1
ATOM 822 O O . ALA A 1 112 ? 32.835 9.614 -37.285 1.00 57.88 112 ALA A O 1
ATOM 823 N N . ALA A 1 113 ? 31.597 8.902 -35.552 1.00 58.00 113 ALA A N 1
ATOM 824 C CA . ALA A 1 113 ? 30.573 9.921 -35.678 1.00 58.00 113 ALA A CA 1
ATOM 825 C C . ALA A 1 113 ? 31.073 11.188 -34.969 1.00 58.00 113 ALA A C 1
ATOM 827 O O . ALA A 1 113 ? 31.255 11.234 -33.755 1.00 58.00 113 ALA A O 1
ATOM 828 N N . LYS A 1 114 ? 31.345 12.194 -35.795 1.00 68.50 114 LYS A N 1
ATOM 829 C CA . LYS A 1 114 ? 31.710 13.579 -35.485 1.00 68.50 114 LYS A CA 1
ATOM 830 C C . LYS A 1 114 ? 30.956 14.119 -34.249 1.00 68.50 114 LYS A C 1
ATOM 832 O O . LYS A 1 114 ? 29.726 14.030 -34.233 1.00 68.50 114 LYS A O 1
ATOM 837 N N . PRO A 1 115 ? 31.631 14.724 -33.250 1.00 60.72 115 PRO A N 1
ATOM 838 C CA . PRO A 1 115 ? 30.945 15.356 -32.130 1.00 60.72 115 PRO A CA 1
ATOM 839 C C . PRO A 1 115 ? 30.127 16.539 -32.652 1.00 60.72 115 PRO A C 1
ATOM 841 O O . PRO A 1 115 ? 30.651 17.507 -33.204 1.00 60.72 115 PRO A O 1
ATOM 844 N N . ARG A 1 116 ? 28.807 16.425 -32.522 1.00 55.84 116 ARG A N 1
ATOM 845 C CA . ARG A 1 116 ? 27.861 17.499 -32.803 1.00 55.84 116 ARG A CA 1
ATOM 846 C C . ARG A 1 116 ? 27.962 18.491 -31.644 1.00 55.84 116 ARG A C 1
ATOM 848 O O . ARG A 1 116 ? 27.758 18.109 -30.496 1.00 55.84 116 ARG A O 1
ATOM 855 N N . ALA A 1 117 ? 28.337 19.729 -31.955 1.00 69.81 117 ALA A N 1
ATOM 856 C CA . ALA A 1 117 ? 28.498 20.809 -30.989 1.00 69.81 117 ALA A CA 1
ATOM 857 C C . ALA A 1 117 ? 27.259 20.956 -30.077 1.00 69.81 117 ALA A C 1
ATOM 859 O O . ALA A 1 117 ? 26.132 20.789 -30.561 1.00 69.81 117 ALA A O 1
ATOM 860 N N . PRO A 1 118 ? 27.440 21.280 -28.782 1.00 67.19 118 PRO A N 1
ATOM 861 C CA . PRO A 1 118 ? 26.326 21.564 -27.893 1.00 67.19 118 PRO A CA 1
ATOM 862 C C . PRO A 1 118 ? 25.579 22.807 -28.389 1.00 67.19 118 PRO A C 1
ATOM 864 O O . PRO A 1 118 ? 26.162 23.865 -28.623 1.00 67.19 118 PRO A O 1
ATOM 867 N N . LYS A 1 119 ? 24.268 22.652 -28.572 1.00 67.81 119 LYS A N 1
ATOM 868 C CA . LYS A 1 119 ? 23.336 23.749 -28.842 1.00 67.81 119 LYS A CA 1
ATOM 869 C C . LYS A 1 119 ? 23.382 24.723 -27.646 1.00 67.81 119 LYS A C 1
ATOM 871 O O . LYS A 1 119 ? 23.358 24.239 -26.514 1.00 67.81 119 LYS A O 1
ATOM 876 N N . PRO A 1 120 ? 23.460 26.049 -27.860 1.00 65.25 120 PRO A N 1
ATOM 877 C CA . PRO A 1 120 ? 23.526 27.017 -26.769 1.00 65.25 120 PRO A CA 1
ATOM 878 C C . PRO A 1 120 ? 22.272 26.951 -25.887 1.00 65.25 120 PRO A C 1
ATOM 880 O O . PRO A 1 120 ? 21.160 26.730 -26.376 1.00 65.25 120 PRO A O 1
ATOM 883 N N . ALA A 1 121 ? 22.498 27.103 -24.581 1.00 68.62 121 ALA A N 1
ATOM 884 C CA . ALA A 1 121 ? 21.488 27.104 -23.534 1.00 68.62 121 ALA A CA 1
ATOM 885 C C . ALA A 1 121 ? 20.398 28.165 -23.792 1.00 68.62 121 ALA A C 1
ATOM 887 O O . ALA A 1 121 ? 20.718 29.251 -24.276 1.00 68.62 121 ALA A O 1
ATOM 888 N N . PRO A 1 122 ? 19.124 27.886 -23.464 1.00 66.94 122 PRO A N 1
ATOM 889 C CA . PRO A 1 122 ? 18.094 28.915 -23.459 1.00 66.94 122 PRO A CA 1
ATOM 890 C C . PRO A 1 122 ? 18.355 29.909 -22.319 1.00 66.94 122 PRO A C 1
ATOM 892 O O . PRO A 1 122 ? 18.514 29.516 -21.163 1.00 66.94 122 PRO A O 1
ATOM 895 N N . GLU A 1 123 ? 18.405 31.193 -22.670 1.00 67.31 123 GLU A N 1
ATOM 896 C CA . GLU A 1 123 ? 18.499 32.324 -21.746 1.00 67.31 123 GLU A CA 1
ATOM 897 C C . GLU A 1 123 ? 17.385 32.284 -20.680 1.00 67.31 123 GLU A C 1
ATOM 899 O O . GLU A 1 123 ? 16.248 31.892 -20.981 1.00 67.31 123 GLU A O 1
ATOM 904 N N . PRO A 1 124 ? 17.670 32.702 -19.432 1.00 66.69 12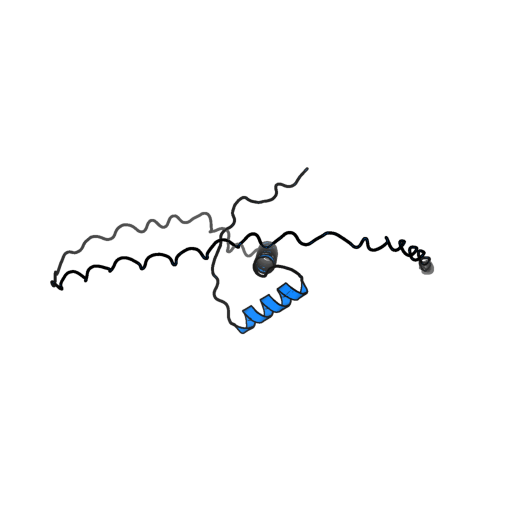4 PRO A N 1
ATOM 905 C CA . PRO A 1 124 ? 16.659 32.795 -18.393 1.00 66.69 124 PRO A CA 1
ATOM 906 C C . PRO A 1 124 ? 15.670 33.912 -18.738 1.00 66.69 124 PRO A C 1
ATOM 908 O O . PRO A 1 124 ? 16.014 35.093 -18.757 1.00 66.69 124 PRO A O 1
ATOM 911 N N . LYS A 1 125 ? 14.412 33.536 -18.987 1.00 63.97 125 LYS A N 1
ATOM 912 C CA . LYS A 1 125 ? 13.301 34.490 -19.006 1.00 63.97 125 LYS A CA 1
ATOM 913 C C . LYS A 1 125 ? 13.228 35.164 -17.637 1.00 63.97 125 LYS A C 1
ATOM 915 O O . LYS A 1 125 ? 13.093 34.488 -16.619 1.00 63.97 125 LYS A O 1
ATOM 920 N N . ALA A 1 126 ? 13.342 36.487 -17.657 1.00 62.31 126 ALA A N 1
ATOM 921 C CA . ALA A 1 126 ? 13.159 37.366 -16.518 1.00 62.31 126 ALA A CA 1
ATOM 922 C C . ALA A 1 126 ? 11.881 37.013 -15.738 1.00 62.31 126 ALA A C 1
ATOM 924 O O . ALA A 1 126 ? 10.830 36.732 -16.321 1.00 62.31 126 ALA A O 1
ATOM 925 N N . ALA A 1 127 ? 12.013 37.006 -14.415 1.00 62.78 127 ALA A N 1
ATOM 926 C CA . ALA A 1 127 ? 10.930 36.799 -13.471 1.00 62.78 127 ALA A CA 1
ATOM 927 C C . ALA A 1 127 ? 9.837 37.872 -13.638 1.00 62.78 127 ALA A C 1
ATOM 929 O O . ALA A 1 127 ? 10.173 39.038 -13.855 1.00 62.78 127 ALA A O 1
ATOM 930 N N . PRO A 1 128 ? 8.546 37.524 -13.506 1.00 63.31 128 PRO A N 1
ATOM 931 C CA . PRO A 1 128 ? 7.509 38.528 -13.355 1.00 63.31 128 PRO A CA 1
ATOM 932 C C . PRO A 1 128 ? 7.627 39.194 -11.979 1.00 63.31 128 PRO A C 1
ATOM 934 O O . PRO A 1 128 ? 7.654 38.540 -10.937 1.00 63.31 128 PRO A O 1
ATOM 937 N N . GLU A 1 129 ? 7.717 40.515 -12.031 1.00 62.34 129 GLU A N 1
ATOM 938 C CA . GLU A 1 129 ? 7.681 41.477 -10.939 1.00 62.34 129 GLU A CA 1
ATOM 939 C C . GLU A 1 129 ? 6.456 41.231 -10.038 1.00 62.34 129 GLU A C 1
ATOM 941 O O . GLU A 1 129 ? 5.306 41.352 -10.467 1.00 62.34 129 GLU A O 1
ATOM 946 N N . THR A 1 130 ? 6.691 40.851 -8.781 1.00 63.94 130 THR A N 1
ATOM 947 C CA . THR A 1 130 ? 5.639 40.746 -7.767 1.00 63.94 130 THR A CA 1
ATOM 948 C C . THR A 1 130 ? 5.186 42.152 -7.388 1.00 63.94 130 THR A C 1
ATOM 950 O O . THR A 1 130 ? 5.901 42.875 -6.694 1.00 63.94 130 THR A O 1
ATOM 953 N N . GLN A 1 131 ? 3.985 42.529 -7.824 1.00 60.91 131 GLN A N 1
ATOM 954 C CA . GLN A 1 131 ? 3.290 43.727 -7.362 1.00 60.91 131 GLN A CA 1
ATOM 955 C C . GLN A 1 131 ? 3.081 43.647 -5.843 1.00 60.91 131 GLN A C 1
ATOM 957 O O . GLN A 1 131 ? 2.286 42.849 -5.348 1.00 60.91 131 GLN A O 1
ATOM 962 N N . GLN A 1 132 ? 3.795 44.487 -5.096 1.00 59.69 132 GLN A N 1
ATOM 963 C CA . GLN A 1 132 ? 3.453 44.812 -3.717 1.00 59.69 132 GLN A CA 1
ATOM 964 C C . GLN A 1 132 ? 2.256 45.767 -3.737 1.00 59.69 132 GLN A C 1
ATOM 966 O O . GLN A 1 132 ? 2.417 46.981 -3.818 1.00 59.69 132 GLN A O 1
ATOM 971 N N . SER A 1 133 ? 1.039 45.225 -3.676 1.00 64.44 133 SER A N 1
ATOM 972 C CA . SER A 1 133 ? -0.130 46.020 -3.309 1.00 64.44 133 SER A CA 1
ATOM 973 C C . SER A 1 133 ? -0.087 46.278 -1.803 1.00 64.44 133 SER A C 1
ATOM 975 O O . SER A 1 133 ? -0.307 45.379 -0.988 1.00 64.44 133 SER A O 1
ATOM 977 N N . SER A 1 134 ? 0.236 47.516 -1.454 1.00 62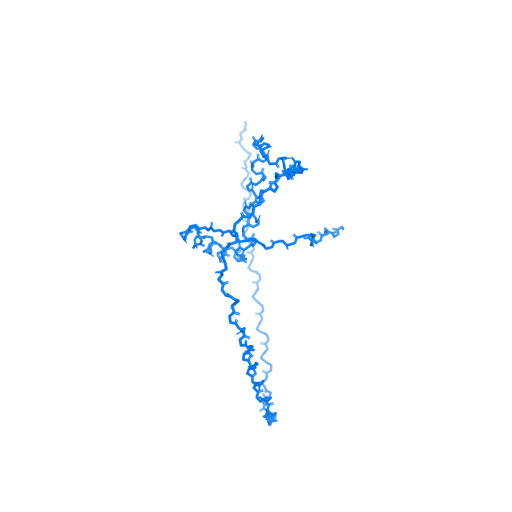.66 134 SER A N 1
ATOM 978 C CA . SER A 1 134 ? 0.139 48.114 -0.129 1.00 62.66 134 SER A CA 1
ATOM 979 C C . SER A 1 134 ? -1.282 47.990 0.432 1.00 62.66 134 SER A C 1
ATOM 981 O O . SER A 1 134 ? -2.181 48.731 0.045 1.00 62.66 134 SER A O 1
ATOM 983 N N . ILE A 1 135 ? -1.470 47.061 1.371 1.00 64.62 135 ILE A N 1
ATOM 984 C CA . ILE A 1 135 ? -2.636 46.975 2.266 1.00 64.62 135 ILE A CA 1
ATOM 985 C C . ILE A 1 135 ? -2.357 47.862 3.490 1.00 64.62 135 ILE A C 1
ATOM 987 O O . ILE A 1 135 ? -2.198 47.397 4.612 1.00 64.62 135 ILE A O 1
ATOM 991 N N . PHE A 1 136 ? -2.237 49.165 3.261 1.00 56.75 136 PHE A N 1
ATOM 992 C CA . PHE A 1 136 ? -2.243 50.164 4.328 1.00 56.75 136 PHE A CA 1
ATOM 993 C C . PHE A 1 136 ? -3.193 51.281 3.920 1.00 56.75 136 PHE A C 1
ATOM 995 O O . PHE A 1 136 ? -2.768 52.287 3.377 1.00 56.75 136 PHE A O 1
ATOM 1002 N N . ASP A 1 137 ? -4.481 51.046 4.155 1.00 57.34 137 ASP A N 1
ATOM 1003 C CA . ASP A 1 137 ? -5.496 52.093 4.296 1.00 57.34 137 ASP A CA 1
ATOM 1004 C C . ASP A 1 137 ? -6.704 51.489 5.025 1.00 57.34 137 ASP A C 1
ATOM 1006 O O . ASP A 1 137 ? -7.685 51.041 4.431 1.00 57.34 137 ASP A O 1
ATOM 1010 N N . PHE A 1 138 ? -6.570 51.372 6.346 1.00 52.09 138 PHE A N 1
ATOM 1011 C CA . PHE A 1 138 ? -7.700 51.216 7.257 1.00 52.09 138 PHE A CA 1
ATOM 1012 C C . PHE A 1 138 ? -7.278 51.712 8.643 1.00 52.09 138 PHE A C 1
ATOM 1014 O O . PHE A 1 138 ? -6.840 50.925 9.480 1.00 52.09 138 PHE A O 1
ATOM 1021 N N . LEU A 1 139 ? -7.344 53.032 8.838 1.00 55.72 139 LEU A N 1
ATOM 1022 C CA . LEU A 1 139 ? -7.753 53.692 10.082 1.00 55.72 139 LEU A CA 1
ATOM 1023 C C . LEU A 1 139 ? -8.138 55.147 9.789 1.00 55.72 139 LEU A C 1
ATOM 1025 O O . LEU A 1 139 ? -7.314 55.848 9.164 1.00 55.72 139 LEU A O 1
#

Organism: NCBI:txid3161137